Protein AF-A0A662KBI0-F1 (afdb_monomer_lite)

Secondary structure (DSSP, 8-state):
--GGGGGT-----S-----S-----SS---HHHHHHHHHHHHHHHHHTTTT--SHHHHHHHHHHHHHHHHHHHHHHHHS--GGGGGGGGG---HHHHHHHHHHHHHHHHHTT----HHHHHHHHHHHHHH-S-----HHHHHHHHHHHHHHGGGGSPP-----------

Radius of gyration: 20.0 Å; chains: 1; bounding box: 53×60×50 Å

Foldseek 3Di:
DDPCVVVVNDDPDDDDPPPPDDDPPPDDPDPVLLVVLVVLLVVVCVVVVVVPVALLLSLLLLLLLLLLVLQVLCCVVPVDRVCVVLCVVLQDDPVSSVVSLVVSQVSCVVSVNPPCVSSSVSSVVSVVVNDDDDPDDSVRSSVSSNNSNVCSVSSDDDPPDPPPDPDDD

pLDDT: mean 83.21, std 22.68, range [32.97, 98.81]

Structure (mmCIF, N/CA/C/O backbone):
data_AF-A0A662KBI0-F1
#
_entry.id   AF-A0A662KBI0-F1
#
loop_
_atom_site.group_PDB
_atom_site.id
_atom_site.type_symbol
_atom_site.label_atom_id
_atom_site.label_alt_id
_atom_site.label_comp_id
_atom_site.label_asym_id
_atom_site.label_entity_id
_atom_site.label_seq_id
_atom_site.pdbx_PDB_ins_code
_atom_site.Cartn_x
_atom_site.Cartn_y
_atom_site.Cartn_z
_atom_site.occupancy
_atom_site.B_iso_or_equiv
_atom_site.auth_seq_id
_atom_site.auth_comp_id
_atom_site.auth_asym_id
_atom_site.auth_atom_id
_atom_site.pdbx_PDB_model_num
ATOM 1 N N . MET A 1 1 ? -27.776 15.249 -31.423 1.00 45.38 1 MET A N 1
ATOM 2 C CA . MET A 1 1 ? -28.540 14.021 -31.108 1.00 45.38 1 MET A CA 1
ATOM 3 C C . MET A 1 1 ? -27.687 13.151 -30.203 1.00 45.38 1 MET A C 1
ATOM 5 O O . MET A 1 1 ? -26.594 12.781 -30.607 1.00 45.38 1 MET A O 1
ATOM 9 N N . ASN A 1 2 ? -28.132 12.939 -28.962 1.00 54.31 2 ASN A N 1
ATOM 10 C CA . ASN A 1 2 ? -27.366 12.280 -27.903 1.00 54.31 2 ASN A CA 1
ATOM 11 C C . ASN A 1 2 ? -27.428 10.752 -28.076 1.00 54.31 2 ASN A C 1
ATOM 13 O O . ASN A 1 2 ? -28.518 10.189 -28.165 1.00 54.31 2 ASN A O 1
ATOM 17 N N . TYR A 1 3 ? -26.267 10.099 -28.158 1.00 49.66 3 TYR A N 1
ATOM 18 C CA . TYR A 1 3 ? -26.126 8.666 -28.456 1.00 49.66 3 TYR A CA 1
ATOM 19 C C . TYR A 1 3 ? -26.814 7.778 -27.403 1.00 49.66 3 TYR A C 1
ATOM 21 O O . TYR A 1 3 ? -27.288 6.690 -27.716 1.00 49.66 3 TYR A O 1
ATOM 29 N N . LEU A 1 4 ? -26.946 8.296 -26.177 1.00 51.94 4 LEU A N 1
ATOM 30 C CA . LEU A 1 4 ? -27.599 7.637 -25.045 1.00 51.94 4 LEU A CA 1
ATOM 31 C C . LEU A 1 4 ? -29.105 7.415 -25.260 1.00 51.94 4 LEU A C 1
ATOM 33 O O . LEU A 1 4 ? -29.619 6.363 -24.893 1.00 51.94 4 LEU A O 1
ATOM 37 N N . ASN A 1 5 ? -29.799 8.336 -25.941 1.00 47.91 5 ASN A N 1
ATOM 38 C CA . ASN A 1 5 ? -31.239 8.201 -26.205 1.00 47.91 5 ASN A CA 1
ATOM 39 C C . ASN A 1 5 ? -31.548 7.112 -27.243 1.00 47.91 5 ASN A C 1
ATOM 41 O O . ASN A 1 5 ? -32.665 6.616 -27.298 1.00 47.91 5 ASN A O 1
ATOM 45 N N . LYS A 1 6 ? -30.565 6.729 -28.069 1.00 50.72 6 LYS A N 1
ATOM 46 C CA . LYS A 1 6 ? -30.731 5.692 -29.099 1.00 50.72 6 LYS A CA 1
ATOM 47 C C . LYS A 1 6 ? -30.651 4.272 -28.528 1.00 50.72 6 LYS A C 1
ATOM 49 O O . LYS A 1 6 ? -31.037 3.329 -29.207 1.00 50.72 6 LYS A O 1
ATOM 54 N N . LEU A 1 7 ? -30.131 4.132 -27.310 1.00 67.56 7 LEU A N 1
ATOM 55 C CA . LEU A 1 7 ? -30.012 2.859 -26.600 1.00 67.56 7 LEU A CA 1
ATOM 56 C C . LEU A 1 7 ? -31.148 2.644 -25.583 1.00 67.56 7 LEU A C 1
ATOM 58 O O . LEU A 1 7 ? -31.115 1.650 -24.873 1.00 67.56 7 LEU A O 1
ATOM 62 N N . GLU A 1 8 ? -32.118 3.567 -25.493 1.00 50.84 8 GLU A N 1
ATOM 63 C CA . GLU A 1 8 ? -33.214 3.549 -24.501 1.00 50.84 8 GLU A CA 1
ATOM 64 C C . GLU A 1 8 ? -32.738 3.463 -23.036 1.00 50.84 8 GLU A C 1
ATOM 66 O O . GLU A 1 8 ? -33.469 3.035 -22.150 1.00 50.84 8 GLU A O 1
ATOM 71 N N . LEU A 1 9 ? -31.504 3.889 -22.746 1.00 56.50 9 LEU A N 1
ATOM 72 C CA . LEU A 1 9 ? -30.883 3.670 -21.433 1.00 56.50 9 LEU A CA 1
ATOM 73 C C . LEU A 1 9 ? -31.228 4.724 -20.375 1.00 56.50 9 LEU A C 1
ATOM 75 O O . LEU A 1 9 ? -30.736 4.619 -19.254 1.00 56.50 9 LEU A O 1
ATOM 79 N N . VAL A 1 10 ? -32.025 5.750 -20.690 1.00 42.44 10 VAL A N 1
ATOM 80 C CA . VAL A 1 10 ? -32.334 6.801 -19.713 1.00 42.44 10 VAL A CA 1
ATOM 81 C C . VAL A 1 10 ? -33.746 7.361 -19.896 1.00 42.44 10 VAL A C 1
ATOM 83 O O . VAL A 1 10 ? -33.988 8.157 -20.800 1.00 42.44 10 VAL A O 1
ATOM 86 N N . ASN A 1 11 ? -34.653 7.004 -18.983 1.00 42.12 11 ASN A N 1
ATOM 87 C CA . ASN A 1 11 ? -35.800 7.838 -18.624 1.00 42.12 11 ASN A CA 1
ATOM 88 C C . ASN A 1 11 ? -35.401 8.641 -17.380 1.00 42.12 11 ASN A C 1
ATOM 90 O O . ASN A 1 11 ? -35.287 8.091 -16.287 1.00 42.12 11 ASN A O 1
ATOM 94 N N . PHE A 1 12 ? -35.125 9.932 -17.562 1.00 47.25 12 PHE A N 1
ATOM 95 C CA . PHE A 1 12 ? -34.982 10.885 -16.462 1.00 47.25 12 PHE A CA 1
ATOM 96 C C . PHE A 1 12 ? -36.386 11.328 -16.059 1.00 47.25 12 PHE A C 1
ATOM 98 O O . PHE A 1 12 ? -36.901 12.258 -16.660 1.00 47.25 12 PHE A O 1
ATOM 105 N N . ASP A 1 13 ? -37.006 10.613 -15.125 1.00 43.94 13 ASP A N 1
ATOM 106 C CA . ASP A 1 13 ? -38.022 11.138 -14.204 1.00 43.94 13 ASP A CA 1
ATOM 107 C C . ASP A 1 13 ? -38.485 9.999 -13.292 1.00 43.94 13 ASP A C 1
ATOM 109 O O . ASP A 1 13 ? -39.324 9.192 -13.669 1.00 43.94 13 ASP A O 1
ATOM 113 N N . GLU A 1 14 ? -37.850 9.896 -12.124 1.00 39.62 14 GLU A N 1
ATOM 114 C CA . GLU A 1 14 ? -38.427 9.535 -10.818 1.00 39.62 14 GLU A CA 1
ATOM 115 C C . GLU A 1 14 ? -37.280 9.227 -9.844 1.00 39.62 14 GLU A C 1
ATOM 117 O O . GLU A 1 14 ? -36.267 8.622 -10.194 1.00 39.62 14 GLU A O 1
ATOM 122 N N . GLY A 1 15 ? -37.394 9.747 -8.620 1.00 42.16 15 GLY A N 1
ATOM 123 C CA . GLY A 1 15 ? -36.307 9.814 -7.650 1.00 42.16 15 GLY A CA 1
ATOM 124 C C . GLY A 1 15 ? -35.636 8.469 -7.375 1.00 42.16 15 GLY A C 1
ATOM 125 O O . GLY A 1 15 ? -36.255 7.541 -6.857 1.00 42.16 15 GLY A O 1
ATOM 126 N N . LEU A 1 16 ? -34.328 8.406 -7.628 1.00 32.97 16 LEU A N 1
ATOM 127 C CA . LEU A 1 16 ? -33.474 7.324 -7.155 1.00 32.97 16 LEU A CA 1
ATOM 128 C C . LEU A 1 16 ? -33.348 7.415 -5.629 1.00 32.97 16 LEU A C 1
ATOM 130 O O . LEU A 1 16 ? -32.421 8.019 -5.092 1.00 32.97 16 LEU A O 1
ATOM 134 N N . LYS A 1 17 ? -34.267 6.760 -4.917 1.00 37.78 17 LYS A N 1
ATOM 135 C CA . LYS A 1 17 ? -33.875 6.061 -3.694 1.00 37.78 17 LYS A CA 1
ATOM 136 C C . LYS A 1 17 ? -32.929 4.957 -4.149 1.00 37.78 17 LYS A C 1
ATOM 138 O O . LYS A 1 17 ? -33.370 3.992 -4.765 1.00 37.78 17 LYS A O 1
ATOM 143 N N . MET A 1 18 ? -31.631 5.155 -3.936 1.00 35.41 18 MET A N 1
ATOM 144 C CA . MET A 1 18 ? -30.658 4.093 -4.157 1.00 35.41 18 MET A CA 1
ATOM 145 C C . MET A 1 18 ? -30.994 2.948 -3.205 1.00 35.41 18 MET A C 1
ATOM 147 O O . MET A 1 18 ? -30.908 3.091 -1.990 1.00 35.41 18 MET A O 1
ATOM 151 N N . ASP A 1 19 ? -31.445 1.844 -3.786 1.00 36.84 19 ASP A N 1
ATOM 152 C CA . ASP A 1 19 ? -31.519 0.552 -3.126 1.00 36.84 19 ASP A CA 1
ATOM 153 C C . ASP A 1 19 ? -30.080 0.100 -2.841 1.00 36.84 19 ASP A C 1
ATOM 155 O O . ASP A 1 19 ? -29.280 -0.075 -3.763 1.00 36.84 19 ASP A O 1
ATOM 159 N N . GLU A 1 20 ? -29.723 -0.018 -1.561 1.00 40.44 20 GLU A N 1
ATOM 160 C CA . GLU A 1 20 ? -28.363 -0.329 -1.100 1.00 40.44 20 GLU A CA 1
ATOM 161 C C . GLU A 1 20 ? -27.903 -1.754 -1.459 1.00 40.44 20 GLU A C 1
ATOM 163 O O . GLU A 1 20 ? -26.766 -2.120 -1.173 1.00 40.44 20 GLU A O 1
ATOM 168 N N . ASN A 1 21 ? -28.727 -2.558 -2.135 1.00 46.34 21 ASN A N 1
ATOM 169 C CA . ASN A 1 21 ? -28.412 -3.949 -2.448 1.00 46.34 21 ASN A CA 1
ATOM 170 C C . ASN A 1 21 ? -28.528 -4.280 -3.940 1.00 46.34 21 ASN A C 1
ATOM 172 O O . ASN A 1 21 ? -29.355 -5.101 -4.331 1.00 46.34 21 ASN A O 1
ATOM 176 N N . LYS A 1 22 ? -27.645 -3.723 -4.784 1.00 44.47 22 LYS A N 1
ATOM 177 C CA . LYS A 1 22 ? -27.192 -4.456 -5.984 1.00 44.47 22 LYS A CA 1
ATOM 178 C C . LYS A 1 22 ? -25.889 -3.930 -6.590 1.00 44.47 22 LYS A C 1
ATOM 180 O O . LYS A 1 22 ? -25.869 -3.252 -7.613 1.00 44.47 22 LYS A O 1
ATOM 185 N N . LEU A 1 23 ? -24.772 -4.340 -6.000 1.00 36.22 23 LEU A N 1
ATOM 186 C CA . LEU A 1 23 ? -23.537 -4.581 -6.745 1.00 36.22 23 LEU A CA 1
ATOM 187 C C . LEU A 1 23 ? -23.073 -6.000 -6.416 1.00 36.22 23 LEU A C 1
ATOM 189 O O . LEU A 1 23 ? -22.219 -6.215 -5.562 1.00 36.22 23 LEU A O 1
ATOM 193 N N . GLU A 1 24 ? -23.669 -6.983 -7.089 1.00 42.16 24 GLU A N 1
ATOM 194 C CA . GLU A 1 24 ? -23.148 -8.350 -7.087 1.00 42.16 24 GLU A CA 1
ATOM 195 C C . GLU A 1 24 ? -21.890 -8.383 -7.959 1.00 42.16 24 GLU A C 1
ATOM 197 O O . GLU A 1 24 ? -21.932 -8.612 -9.168 1.00 42.16 24 GLU A O 1
ATOM 202 N N . LEU A 1 25 ? -20.751 -8.075 -7.335 1.00 41.16 25 LEU A N 1
ATOM 203 C CA . LEU A 1 25 ? -19.439 -8.281 -7.924 1.00 41.16 25 LEU A CA 1
ATOM 204 C C . LEU A 1 25 ? -18.970 -9.681 -7.524 1.00 41.16 25 LEU A C 1
ATOM 206 O O . LEU A 1 25 ? -18.541 -9.922 -6.398 1.00 41.16 25 LEU A O 1
ATOM 210 N N . SER A 1 26 ? -19.094 -10.603 -8.473 1.00 42.25 26 SER A N 1
ATOM 211 C CA . SER A 1 26 ? -18.700 -12.008 -8.396 1.00 42.25 26 SER A CA 1
ATOM 212 C C . SER A 1 26 ? -17.242 -12.172 -7.949 1.00 42.25 26 SER A C 1
ATOM 214 O O . SER A 1 26 ? -16.325 -12.054 -8.762 1.00 42.25 26 SER A O 1
ATOM 216 N N . ASN A 1 27 ? -17.064 -12.365 -6.642 1.00 48.62 27 ASN A N 1
ATOM 217 C CA . ASN A 1 27 ? -15.960 -12.978 -5.894 1.00 48.62 27 ASN A CA 1
ATOM 218 C C . ASN A 1 27 ? -16.195 -12.585 -4.427 1.00 48.62 27 ASN A C 1
ATOM 220 O O . ASN A 1 27 ? -15.519 -11.704 -3.894 1.00 48.62 27 ASN A O 1
ATOM 224 N N . GLU A 1 28 ? -17.229 -13.155 -3.805 1.00 54.06 28 GLU A N 1
ATOM 225 C CA . GLU A 1 28 ? -17.649 -12.749 -2.463 1.00 54.06 28 GLU A CA 1
ATOM 226 C C . GLU A 1 28 ? -16.581 -13.126 -1.431 1.00 54.06 28 GLU A C 1
ATOM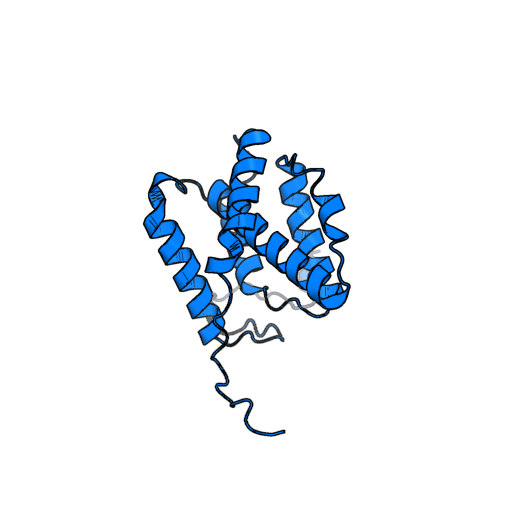 228 O O . GLU A 1 28 ? -16.481 -14.266 -0.977 1.00 54.06 28 GLU A O 1
ATOM 233 N N . ILE A 1 29 ? -15.767 -12.142 -1.048 1.00 61.44 29 ILE A N 1
ATOM 234 C CA . ILE A 1 29 ? -15.074 -12.171 0.238 1.00 61.44 29 ILE A CA 1
ATOM 235 C C . ILE A 1 29 ? -16.184 -12.276 1.296 1.00 61.44 29 ILE A C 1
ATOM 237 O O . ILE A 1 29 ? -17.069 -11.415 1.301 1.00 61.44 29 ILE A O 1
ATOM 241 N N . PRO A 1 30 ? -16.179 -13.290 2.182 1.00 68.38 30 PRO A N 1
ATOM 242 C CA . PRO A 1 30 ? -17.232 -13.448 3.175 1.00 68.38 30 PRO A CA 1
ATOM 243 C C . PRO A 1 30 ? -17.440 -12.153 3.969 1.00 68.38 30 PRO A C 1
ATOM 245 O O . PRO A 1 30 ? -16.471 -11.553 4.434 1.00 68.38 30 PRO A O 1
ATOM 248 N N . LEU A 1 31 ? -18.694 -11.743 4.184 1.00 71.94 31 LEU A N 1
ATOM 249 C CA . LEU A 1 31 ? -19.043 -10.492 4.880 1.00 71.94 31 LEU A CA 1
ATOM 250 C C . LEU A 1 31 ? -18.323 -10.338 6.237 1.00 71.94 31 LEU A C 1
ATOM 252 O O . LEU A 1 31 ? -17.910 -9.245 6.618 1.00 71.94 31 LEU A O 1
ATOM 256 N N . ARG A 1 32 ? -18.105 -11.458 6.938 1.00 71.81 32 ARG A N 1
ATOM 257 C CA . ARG A 1 32 ? -17.350 -11.518 8.199 1.00 71.81 32 ARG A CA 1
ATOM 258 C C . ARG A 1 32 ? -15.865 -11.165 8.040 1.00 71.81 32 ARG A C 1
ATOM 260 O O . ARG A 1 32 ? -15.280 -10.578 8.942 1.00 71.81 32 ARG A O 1
ATOM 267 N N . GLU A 1 33 ? -15.241 -11.529 6.923 1.00 68.44 33 GLU A N 1
ATOM 268 C CA . GLU A 1 33 ? -13.844 -11.176 6.633 1.00 68.44 33 GLU A CA 1
ATOM 269 C C . GLU A 1 33 ? -13.705 -9.694 6.287 1.00 68.44 33 GLU A C 1
ATOM 271 O O . GLU A 1 33 ? -12.763 -9.043 6.739 1.00 68.44 33 GLU A O 1
ATOM 276 N N . VAL A 1 34 ? -14.673 -9.148 5.542 1.00 74.31 34 VAL A N 1
ATOM 277 C CA . VAL A 1 34 ? -14.769 -7.704 5.291 1.00 74.31 34 VAL A CA 1
ATOM 278 C C . VAL A 1 34 ? -14.888 -6.951 6.616 1.00 74.31 34 VAL A C 1
ATOM 280 O O . VAL A 1 34 ? -14.155 -5.987 6.835 1.00 74.31 34 VAL A O 1
ATOM 283 N N . SER A 1 35 ? -15.749 -7.417 7.528 1.00 78.94 35 SER A N 1
ATOM 284 C CA . SER A 1 35 ? -15.921 -6.760 8.824 1.00 78.94 35 SER A CA 1
ATOM 285 C C . SER A 1 35 ? -14.676 -6.848 9.713 1.00 78.94 35 SER A C 1
ATOM 287 O O . SER A 1 35 ? -14.341 -5.852 10.344 1.00 78.94 35 SER A O 1
ATOM 289 N N . ASP A 1 36 ? -13.974 -7.990 9.756 1.00 89.81 36 ASP A N 1
ATOM 290 C CA . ASP A 1 36 ? -12.752 -8.158 10.570 1.00 89.81 36 ASP A CA 1
ATOM 291 C C . ASP A 1 36 ? -11.617 -7.233 10.106 1.00 89.81 36 ASP A C 1
ATOM 293 O O . ASP A 1 36 ? -11.003 -6.537 10.915 1.00 89.81 36 ASP A O 1
ATOM 297 N N . LEU A 1 37 ? -11.359 -7.172 8.794 1.00 92.81 37 LEU A N 1
ATOM 298 C CA . LEU A 1 37 ? -10.323 -6.288 8.258 1.00 92.81 37 LEU A CA 1
ATOM 299 C C . LEU A 1 37 ? -10.646 -4.813 8.530 1.00 92.81 37 LEU A C 1
ATOM 301 O O . LEU A 1 37 ? -9.759 -4.071 8.952 1.00 92.81 37 LEU A O 1
ATOM 305 N N . ASN A 1 38 ? -11.897 -4.398 8.308 1.00 93.25 38 ASN A N 1
ATOM 306 C CA . ASN A 1 38 ? -12.323 -3.019 8.555 1.00 93.25 38 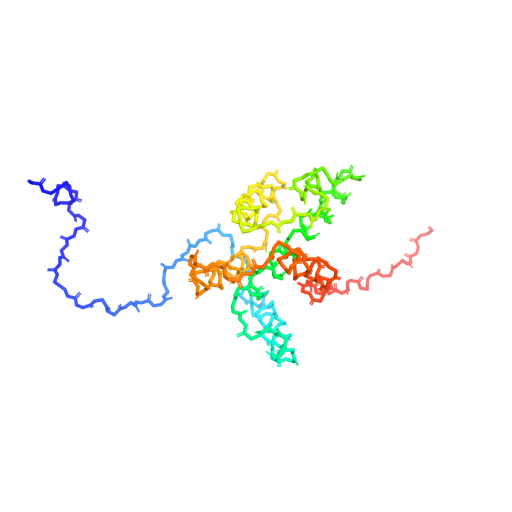ASN A CA 1
ATOM 307 C C . ASN A 1 38 ? -12.135 -2.653 10.028 1.00 93.25 38 ASN A C 1
ATOM 309 O O . ASN A 1 38 ? -11.524 -1.634 10.321 1.00 93.25 38 ASN A O 1
ATOM 313 N N . GLN A 1 39 ? -12.557 -3.527 10.947 1.00 94.44 39 GLN A N 1
ATOM 314 C CA . GLN A 1 39 ? -12.367 -3.318 12.383 1.00 94.44 39 GLN A CA 1
ATOM 315 C C . GLN A 1 39 ? -10.889 -3.163 12.749 1.00 94.44 39 GLN A C 1
ATOM 317 O O . GLN A 1 39 ? -10.542 -2.229 13.463 1.00 94.44 39 GLN A O 1
ATOM 322 N N . LYS A 1 40 ? -9.999 -4.014 12.222 1.00 95.94 40 LYS A N 1
ATOM 323 C CA . LYS A 1 40 ? -8.549 -3.901 12.468 1.00 95.94 40 LYS A CA 1
ATOM 324 C C . LYS A 1 40 ? -7.974 -2.574 11.974 1.00 95.94 40 LYS A C 1
ATOM 326 O O . LYS A 1 40 ? -7.179 -1.956 12.679 1.00 95.94 40 LYS A O 1
ATOM 331 N N . ILE A 1 41 ? -8.368 -2.133 10.778 1.00 97.38 41 ILE A N 1
ATOM 332 C CA . ILE A 1 41 ? -7.934 -0.849 10.206 1.00 97.38 41 ILE A CA 1
ATOM 333 C C . ILE A 1 41 ? -8.459 0.319 11.043 1.00 97.38 41 ILE A C 1
ATOM 335 O O . ILE A 1 41 ? -7.681 1.199 11.414 1.00 97.38 41 ILE A O 1
ATOM 339 N N . ASP A 1 42 ? -9.747 0.303 11.380 1.00 96.31 42 ASP A N 1
ATOM 340 C CA . ASP A 1 42 ? -10.391 1.363 12.150 1.00 96.31 42 ASP A CA 1
ATOM 341 C C . ASP A 1 42 ? -9.790 1.458 13.555 1.00 96.31 42 ASP A C 1
ATOM 343 O O . ASP A 1 42 ? -9.431 2.550 13.995 1.00 96.31 42 ASP A O 1
ATOM 347 N N . SER A 1 43 ? -9.599 0.326 14.241 1.00 97.12 43 SER A N 1
ATOM 348 C CA . SER A 1 43 ? -8.944 0.281 15.551 1.00 97.12 43 SER A CA 1
ATOM 349 C C . SER A 1 43 ? -7.517 0.820 15.486 1.00 97.12 43 SER A C 1
ATOM 351 O O . SER A 1 43 ? -7.169 1.681 16.289 1.00 97.12 43 SER A O 1
ATOM 353 N N . PHE A 1 44 ? -6.719 0.396 14.501 1.00 98.12 44 PHE A N 1
ATOM 354 C CA . PHE A 1 44 ? -5.340 0.863 14.348 1.00 98.12 44 PHE A CA 1
ATOM 355 C C . PHE A 1 44 ? -5.267 2.379 14.116 1.00 98.12 44 PHE A C 1
ATOM 357 O O . PHE A 1 44 ? -4.517 3.084 14.791 1.00 98.12 44 PHE A O 1
ATOM 364 N N . PHE A 1 45 ? -6.068 2.922 13.195 1.00 98.12 45 PHE A N 1
ATOM 365 C CA . PHE A 1 45 ? -6.065 4.366 12.953 1.00 98.12 45 PHE A CA 1
ATOM 366 C C . PHE A 1 45 ? -6.703 5.178 14.077 1.00 98.12 45 PHE A C 1
ATOM 368 O O . PHE A 1 45 ? -6.353 6.346 14.226 1.00 98.12 45 PHE A O 1
ATOM 375 N N . SER A 1 46 ? -7.586 4.583 14.878 1.00 97.62 46 SER A N 1
ATOM 376 C CA . SER A 1 46 ? -8.113 5.218 16.089 1.00 97.62 46 SER A CA 1
ATOM 377 C C . SER A 1 46 ? -7.054 5.284 17.189 1.00 97.62 46 SER A C 1
ATOM 379 O O . SER A 1 46 ? -6.880 6.329 17.809 1.00 97.62 46 SER A O 1
ATOM 381 N N . GLU A 1 47 ? -6.301 4.201 17.393 1.00 98.00 47 GLU A N 1
ATOM 382 C CA . GLU A 1 47 ? -5.210 4.129 18.372 1.00 98.00 47 GLU A CA 1
ATOM 383 C C . GLU A 1 47 ? -4.084 5.122 18.044 1.00 98.00 47 GLU A C 1
ATOM 385 O O . GLU A 1 47 ? -3.589 5.828 18.922 1.00 98.00 47 GLU A O 1
ATOM 390 N N . PHE A 1 48 ? -3.729 5.248 16.763 1.00 97.75 48 PHE A N 1
ATOM 391 C CA . PHE A 1 48 ? -2.659 6.130 16.288 1.00 97.75 48 PHE A CA 1
ATOM 392 C C . PHE A 1 48 ? -3.182 7.383 15.566 1.00 97.75 48 PHE A C 1
ATOM 394 O O . PHE A 1 48 ? -2.526 7.904 14.657 1.00 97.75 48 PHE A O 1
ATOM 401 N N . ALA A 1 49 ? -4.351 7.894 15.967 1.00 96.81 49 ALA A N 1
ATOM 402 C CA . ALA A 1 49 ? -5.034 9.001 15.288 1.00 96.81 49 ALA A CA 1
ATOM 403 C C . ALA A 1 49 ? -4.171 10.270 15.168 1.00 96.81 49 ALA A C 1
ATOM 405 O O . ALA A 1 49 ? -4.170 10.930 14.126 1.00 96.81 49 ALA A O 1
ATOM 406 N N . GLU A 1 50 ? -3.369 10.577 16.194 1.00 96.88 50 GLU A N 1
ATOM 407 C CA . GLU A 1 50 ? -2.463 11.732 16.186 1.00 96.88 50 GLU A CA 1
ATOM 408 C C . GLU A 1 50 ? -1.364 11.628 15.118 1.00 96.88 50 GLU A C 1
ATOM 410 O O . GLU A 1 50 ? -0.908 12.638 14.577 1.00 96.88 50 GLU A O 1
ATOM 415 N N . PHE A 1 51 ? -0.953 10.409 14.775 1.00 97.31 51 PHE A N 1
ATOM 416 C CA . PHE A 1 51 ? 0.047 10.162 13.743 1.00 97.31 51 PHE A CA 1
ATOM 417 C C . PHE A 1 51 ? -0.592 10.137 12.342 1.00 97.31 51 PHE A C 1
ATOM 419 O O . PHE A 1 51 ? -0.084 10.756 11.399 1.00 97.31 51 PHE A O 1
ATOM 426 N N . PHE A 1 52 ? -1.762 9.502 12.215 1.00 97.19 52 PHE A N 1
ATOM 427 C CA . PHE A 1 52 ? -2.514 9.333 10.965 1.00 97.19 52 PHE A CA 1
ATOM 428 C C . PHE A 1 52 ? -3.632 10.372 10.770 1.00 97.19 52 PHE A C 1
ATOM 430 O O . PHE A 1 52 ? -4.749 10.041 10.378 1.00 97.19 52 PHE A O 1
ATOM 437 N N . LYS A 1 53 ? -3.326 11.659 10.973 1.00 93.50 53 LYS A N 1
ATOM 438 C CA . LYS A 1 53 ? -4.300 12.763 10.814 1.00 93.50 53 LYS A CA 1
ATOM 439 C C . LYS A 1 53 ? -4.804 12.988 9.384 1.00 93.50 53 LYS A C 1
ATOM 441 O O . LYS A 1 53 ? -5.831 13.625 9.196 1.00 93.50 53 LYS A O 1
ATOM 446 N N . SER A 1 54 ? -4.063 12.522 8.381 1.00 96.44 54 SER A N 1
ATOM 447 C CA . SER A 1 54 ? -4.365 12.746 6.965 1.00 96.44 54 SER A CA 1
ATOM 448 C C . SER A 1 54 ? -4.731 11.437 6.284 1.00 96.44 54 SER A C 1
ATOM 450 O O . SER A 1 54 ? -4.023 10.439 6.436 1.00 96.44 54 SER A O 1
ATOM 452 N N . ASP A 1 55 ? -5.780 11.473 5.469 1.00 97.56 55 ASP A N 1
ATOM 453 C CA . ASP A 1 55 ? -6.181 10.347 4.627 1.00 97.56 55 ASP A CA 1
ATOM 454 C C . ASP A 1 55 ? -5.069 9.932 3.658 1.00 97.56 55 ASP A C 1
ATOM 456 O O . ASP A 1 55 ? -4.892 8.744 3.404 1.00 97.56 55 ASP A O 1
ATOM 460 N N . LEU A 1 56 ? -4.220 10.871 3.226 1.00 98.00 56 LEU A N 1
ATOM 461 C CA . LEU A 1 56 ? -3.056 10.552 2.404 1.00 98.00 56 LEU A CA 1
ATOM 462 C C . LEU A 1 56 ? -2.072 9.627 3.136 1.00 98.00 56 LEU A C 1
ATOM 464 O O . LEU A 1 56 ? -1.599 8.642 2.574 1.00 98.00 56 LEU A O 1
ATOM 468 N N . LYS A 1 57 ? -1.793 9.905 4.416 1.00 98.44 57 LYS A N 1
ATOM 469 C CA . LYS A 1 57 ? -0.909 9.063 5.242 1.00 98.44 57 LYS A CA 1
ATOM 470 C C . LYS A 1 57 ? -1.492 7.664 5.418 1.00 98.44 57 LYS A C 1
ATOM 472 O O . LYS A 1 57 ? -0.758 6.683 5.322 1.00 98.44 57 LYS A O 1
ATOM 477 N N . LYS A 1 58 ? -2.808 7.576 5.650 1.00 98.62 58 LYS A N 1
ATOM 478 C CA . LYS A 1 58 ? -3.534 6.303 5.771 1.00 98.62 58 LYS A CA 1
ATOM 479 C C . LYS A 1 58 ? -3.468 5.502 4.471 1.00 98.62 58 LYS A C 1
ATOM 481 O O . LYS A 1 58 ? -3.143 4.320 4.511 1.00 98.62 58 LYS A O 1
ATOM 486 N N . ALA A 1 59 ? -3.708 6.151 3.332 1.00 98.44 59 ALA A N 1
ATOM 487 C CA . ALA A 1 59 ? -3.627 5.535 2.012 1.00 98.44 59 ALA A CA 1
ATOM 488 C C . ALA A 1 59 ? -2.233 4.962 1.726 1.00 98.44 59 ALA A C 1
ATOM 490 O O . ALA A 1 59 ? -2.111 3.772 1.450 1.00 98.44 59 ALA A O 1
ATOM 491 N N . ILE A 1 60 ? -1.184 5.783 1.855 1.00 98.62 60 ILE A N 1
ATOM 492 C CA . ILE A 1 60 ? 0.205 5.375 1.586 1.00 98.62 60 ILE A CA 1
ATOM 493 C C . ILE A 1 60 ? 0.617 4.210 2.497 1.00 98.62 60 ILE A C 1
ATOM 495 O O . ILE A 1 60 ? 1.248 3.251 2.048 1.00 98.62 60 ILE A O 1
ATOM 499 N N . PHE A 1 61 ? 0.231 4.266 3.773 1.00 98.81 61 PHE A N 1
ATOM 500 C CA . PHE A 1 61 ? 0.466 3.184 4.722 1.00 98.81 61 PHE A CA 1
ATOM 501 C C . PHE A 1 61 ? -0.226 1.883 4.291 1.00 98.81 61 PHE A C 1
ATOM 503 O O . PHE A 1 61 ? 0.421 0.842 4.183 1.00 98.81 61 PHE A O 1
ATOM 510 N N . LEU A 1 62 ? -1.528 1.921 3.996 1.00 98.81 62 LEU A N 1
ATOM 511 C CA . LEU A 1 62 ? -2.274 0.726 3.593 1.00 98.81 62 LEU A CA 1
ATOM 512 C C . LEU A 1 62 ? -1.808 0.169 2.239 1.00 98.81 62 LEU A C 1
ATOM 514 O O . LEU A 1 62 ? -1.800 -1.045 2.045 1.00 98.81 62 LEU A O 1
ATOM 518 N N . GLU A 1 63 ? -1.348 1.014 1.320 1.00 98.75 63 GLU A N 1
ATOM 519 C CA . GLU A 1 63 ? -0.733 0.556 0.074 1.00 98.75 63 GLU A CA 1
ATOM 520 C C . GLU A 1 63 ? 0.608 -0.160 0.322 1.00 98.75 63 GLU A C 1
ATOM 522 O O . GLU A 1 63 ? 0.910 -1.175 -0.317 1.00 98.75 63 GLU A O 1
ATOM 527 N N . GLY A 1 64 ? 1.373 0.283 1.324 1.00 98.75 64 GLY A N 1
ATOM 528 C CA . GLY A 1 64 ? 2.529 -0.447 1.849 1.00 98.75 64 GLY A CA 1
ATOM 529 C C . GLY A 1 64 ? 2.151 -1.821 2.418 1.00 98.75 64 GLY A C 1
ATOM 530 O O . GLY A 1 64 ? 2.817 -2.820 2.125 1.00 98.75 64 GLY A O 1
ATOM 531 N N . VAL A 1 65 ? 1.044 -1.905 3.166 1.00 98.81 65 VAL A N 1
ATOM 532 C CA . VAL A 1 65 ? 0.491 -3.179 3.671 1.00 98.81 65 VAL A CA 1
ATOM 533 C C . VAL A 1 65 ? 0.168 -4.126 2.509 1.00 98.81 65 VAL A C 1
ATOM 535 O O . VAL A 1 65 ? 0.654 -5.262 2.483 1.00 98.81 65 VAL A O 1
ATOM 538 N N . LEU A 1 66 ? -0.595 -3.651 1.519 1.00 98.69 66 LEU A N 1
ATOM 539 C CA . LEU A 1 66 ? -0.987 -4.429 0.340 1.00 98.69 66 LEU A CA 1
ATOM 540 C C . LEU A 1 66 ? 0.238 -4.899 -0.461 1.00 98.69 66 LEU A C 1
ATOM 542 O O . LEU A 1 66 ? 0.324 -6.062 -0.864 1.00 98.69 66 LEU A O 1
ATOM 546 N N . THR A 1 67 ? 1.232 -4.026 -0.627 1.00 98.69 67 THR A N 1
ATOM 547 C CA . THR A 1 67 ? 2.502 -4.366 -1.277 1.00 98.69 67 THR A CA 1
ATOM 548 C C . THR A 1 67 ? 3.197 -5.517 -0.560 1.00 98.69 67 THR A C 1
ATOM 550 O O . THR A 1 67 ? 3.628 -6.477 -1.200 1.00 98.69 67 THR A O 1
ATOM 553 N N . GLN A 1 68 ? 3.303 -5.4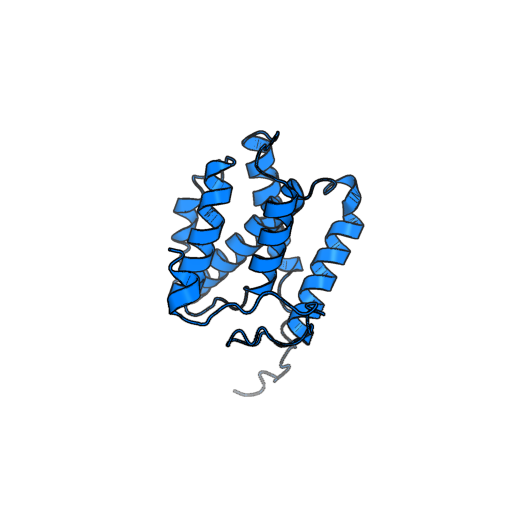67 0.771 1.00 98.69 68 GLN A N 1
ATOM 554 C CA . GLN A 1 68 ? 3.952 -6.542 1.518 1.00 98.69 68 GLN A CA 1
ATOM 555 C C . GLN A 1 68 ? 3.169 -7.858 1.426 1.00 98.69 68 GLN A C 1
ATOM 557 O O . GLN A 1 68 ? 3.780 -8.928 1.380 1.00 98.69 68 GLN A O 1
ATOM 562 N N . PHE A 1 69 ? 1.837 -7.817 1.334 1.00 98.19 69 PHE A N 1
ATOM 563 C CA . PHE A 1 69 ? 1.034 -9.010 1.052 1.00 98.19 69 PHE A CA 1
ATOM 564 C C . PHE A 1 69 ? 1.354 -9.630 -0.303 1.00 98.19 69 PHE A C 1
ATOM 566 O O . PHE A 1 69 ? 1.591 -10.840 -0.362 1.00 98.19 69 PHE A O 1
ATOM 573 N N . LEU A 1 70 ? 1.461 -8.820 -1.358 1.00 98.44 70 LEU A N 1
ATOM 574 C CA . LEU A 1 70 ? 1.908 -9.300 -2.662 1.00 98.44 70 LEU A CA 1
ATOM 575 C C . LEU A 1 70 ? 3.297 -9.946 -2.567 1.00 98.44 70 LEU A C 1
ATOM 577 O O . LEU A 1 70 ? 3.473 -11.075 -3.019 1.00 98.44 70 LEU A O 1
ATOM 581 N N . LEU A 1 71 ? 4.277 -9.289 -1.938 1.00 98.38 71 LEU A N 1
ATOM 582 C CA . LEU A 1 71 ? 5.629 -9.848 -1.799 1.00 98.38 71 LEU A CA 1
ATOM 583 C C . LEU A 1 71 ? 5.631 -11.180 -1.034 1.00 98.38 71 LEU A C 1
ATOM 585 O O . LEU A 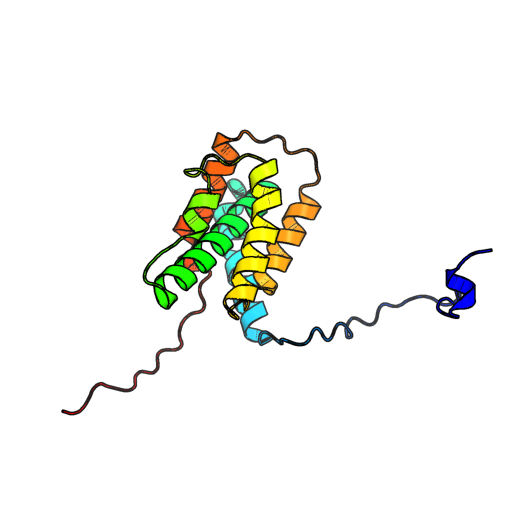1 71 ? 6.334 -12.109 -1.429 1.00 98.38 71 LEU A O 1
ATOM 589 N N . ASN A 1 72 ? 4.814 -11.305 0.014 1.00 97.69 72 ASN A N 1
ATOM 590 C CA . ASN A 1 72 ? 4.665 -12.556 0.758 1.00 97.69 72 ASN A CA 1
ATOM 591 C C . ASN A 1 72 ? 4.089 -13.678 -0.124 1.00 97.69 72 ASN A C 1
ATOM 593 O O . ASN A 1 72 ? 4.555 -14.814 -0.041 1.00 97.69 72 ASN A O 1
ATOM 597 N N . ILE A 1 73 ? 3.104 -13.369 -0.980 1.00 97.38 73 ILE A N 1
ATOM 598 C CA . ILE A 1 73 ? 2.572 -14.322 -1.966 1.00 97.38 73 ILE A CA 1
ATOM 599 C C . ILE A 1 73 ? 3.676 -14.742 -2.934 1.00 97.38 73 ILE A C 1
ATOM 601 O O . ILE A 1 73 ? 3.899 -15.935 -3.109 1.00 97.38 73 ILE A O 1
ATOM 605 N N . GLN A 1 74 ? 4.408 -13.791 -3.523 1.00 97.56 74 GLN A N 1
ATOM 606 C CA . GLN A 1 74 ? 5.475 -14.115 -4.474 1.00 97.56 74 GLN A CA 1
ATOM 607 C C . GLN A 1 74 ? 6.534 -15.029 -3.859 1.00 97.56 74 GLN A C 1
ATOM 609 O O . GLN A 1 74 ? 6.935 -16.012 -4.484 1.00 97.56 74 GLN A O 1
ATOM 614 N N . TYR A 1 75 ? 6.944 -14.726 -2.626 1.00 97.69 75 TYR A N 1
ATOM 615 C CA . TYR A 1 75 ? 7.925 -15.527 -1.913 1.00 97.69 75 TYR A CA 1
ATOM 616 C C . TYR A 1 75 ? 7.414 -16.948 -1.667 1.00 97.69 75 TYR A C 1
ATOM 618 O O . TYR A 1 75 ? 8.129 -17.901 -1.945 1.00 97.69 75 TYR A O 1
ATOM 626 N N . ARG A 1 76 ? 6.158 -17.110 -1.236 1.00 96.88 76 ARG A N 1
ATOM 627 C CA . ARG A 1 76 ? 5.562 -18.435 -1.017 1.00 96.88 76 ARG A CA 1
ATOM 628 C C . ARG A 1 76 ? 5.450 -19.264 -2.301 1.00 96.88 76 ARG A C 1
ATOM 630 O O . ARG A 1 76 ? 5.676 -20.463 -2.258 1.00 96.88 76 ARG A O 1
ATOM 637 N N . GLU A 1 77 ? 5.090 -18.642 -3.421 1.00 95.12 77 GLU A N 1
ATOM 638 C CA . GLU A 1 77 ? 4.848 -19.351 -4.688 1.00 95.12 77 GLU A CA 1
ATOM 639 C C . GLU A 1 77 ? 6.140 -19.628 -5.477 1.00 95.12 77 GLU A C 1
ATOM 641 O O . GLU A 1 77 ? 6.182 -20.542 -6.296 1.00 95.12 77 GLU A O 1
ATOM 646 N N . ARG A 1 78 ? 7.189 -18.807 -5.305 1.00 94.19 78 ARG A N 1
ATOM 647 C CA . ARG A 1 78 ? 8.387 -18.843 -6.171 1.00 94.19 78 ARG A CA 1
ATOM 648 C C . ARG A 1 78 ? 9.727 -18.732 -5.438 1.00 94.19 78 ARG A C 1
ATOM 650 O O . ARG A 1 78 ? 10.752 -18.664 -6.109 1.00 94.19 78 ARG A O 1
ATOM 657 N N . ASN A 1 79 ? 9.743 -18.652 -4.105 1.00 95.19 79 ASN A N 1
ATOM 658 C CA . ASN A 1 79 ? 10.937 -18.362 -3.291 1.00 95.19 79 ASN A CA 1
ATOM 659 C C . ASN A 1 79 ? 11.703 -17.097 -3.734 1.00 95.19 79 ASN A C 1
ATOM 661 O O . ASN A 1 79 ? 12.912 -16.981 -3.556 1.00 95.19 79 ASN A O 1
ATOM 665 N N . ALA A 1 80 ? 10.995 -16.131 -4.327 1.00 95.38 80 ALA A N 1
ATOM 666 C CA . ALA A 1 80 ? 11.554 -14.879 -4.826 1.00 95.38 80 ALA A CA 1
ATOM 667 C C . ALA A 1 80 ? 10.501 -13.764 -4.797 1.00 95.38 80 ALA A C 1
ATOM 669 O O . ALA A 1 80 ? 9.301 -14.026 -4.827 1.00 95.38 80 ALA A O 1
ATOM 670 N N . THR A 1 81 ? 10.940 -12.504 -4.789 1.00 95.88 81 THR A N 1
ATOM 671 C CA . THR A 1 81 ? 10.054 -11.327 -4.731 1.00 95.88 81 THR A CA 1
ATOM 672 C C . THR A 1 81 ? 10.298 -10.356 -5.896 1.00 95.88 81 THR A C 1
ATOM 674 O O . THR A 1 81 ? 10.691 -9.209 -5.684 1.00 95.88 81 THR A O 1
ATOM 677 N N . PRO A 1 82 ? 10.078 -10.769 -7.162 1.00 95.50 82 PRO A N 1
ATOM 678 C CA . PRO A 1 82 ? 10.428 -9.949 -8.326 1.00 95.50 82 PRO A CA 1
ATOM 679 C C . PRO A 1 82 ? 9.707 -8.592 -8.371 1.00 95.50 82 PRO A C 1
ATOM 681 O O . PRO A 1 82 ? 10.220 -7.649 -8.972 1.00 95.50 82 PRO A O 1
ATOM 684 N N . PHE A 1 83 ? 8.558 -8.442 -7.699 1.00 97.44 83 PHE A N 1
ATOM 685 C CA . PHE A 1 83 ? 7.874 -7.151 -7.597 1.00 97.44 83 PHE A CA 1
ATOM 686 C C . PHE A 1 83 ? 8.674 -6.115 -6.790 1.00 97.44 83 PHE A C 1
ATOM 688 O O . PHE A 1 83 ? 8.510 -4.919 -7.003 1.00 97.44 83 PHE A O 1
ATOM 695 N N . ARG A 1 84 ? 9.615 -6.532 -5.928 1.00 96.31 84 ARG A N 1
ATOM 696 C CA . ARG A 1 84 ? 10.461 -5.621 -5.134 1.00 96.31 84 ARG A CA 1
ATOM 697 C C . ARG A 1 84 ? 11.233 -4.621 -6.004 1.00 96.31 84 ARG A C 1
ATOM 699 O O . ARG A 1 84 ? 11.450 -3.491 -5.577 1.00 96.31 84 ARG A O 1
ATOM 706 N N . VAL A 1 85 ? 11.587 -4.999 -7.237 1.00 96.12 85 VAL A N 1
ATOM 707 C CA . VAL A 1 85 ? 12.273 -4.124 -8.208 1.00 96.12 85 VAL A CA 1
ATOM 708 C C . VAL A 1 85 ? 11.435 -2.883 -8.550 1.00 96.12 85 VAL A C 1
ATOM 710 O O . VAL A 1 85 ? 11.988 -1.807 -8.774 1.00 96.12 85 VAL A O 1
ATOM 713 N N . LYS A 1 86 ? 10.099 -2.990 -8.520 1.00 96.06 86 LYS A N 1
ATOM 714 C CA . LYS A 1 86 ? 9.180 -1.870 -8.776 1.00 96.06 86 LYS A CA 1
ATOM 715 C C . LYS A 1 86 ? 9.217 -0.796 -7.690 1.00 96.06 86 LYS A C 1
ATOM 717 O O . LYS A 1 86 ? 8.902 0.353 -7.978 1.00 96.06 86 LYS A O 1
ATOM 722 N N . LEU A 1 87 ? 9.673 -1.136 -6.481 1.00 96.50 87 LEU A N 1
ATOM 723 C CA . LEU A 1 87 ? 9.728 -0.209 -5.347 1.00 96.50 87 LEU A CA 1
ATOM 724 C C . LEU A 1 87 ? 10.912 0.769 -5.408 1.00 96.50 87 LEU A C 1
ATOM 726 O O . LEU A 1 87 ? 11.056 1.584 -4.506 1.00 96.50 87 LEU A O 1
ATOM 730 N N . LYS A 1 88 ? 11.788 0.682 -6.423 1.00 93.56 88 LYS A N 1
ATOM 731 C CA . LYS A 1 88 ? 12.935 1.592 -6.632 1.00 93.56 88 LYS A CA 1
ATOM 732 C C . LYS A 1 88 ? 13.815 1.808 -5.388 1.00 93.56 88 LYS A C 1
ATOM 734 O O . LYS A 1 88 ? 14.225 2.926 -5.084 1.00 93.56 88 LYS A O 1
ATOM 739 N N . GLY A 1 89 ? 14.086 0.742 -4.635 1.00 94.88 89 GLY A N 1
ATOM 740 C CA . GLY A 1 89 ? 14.850 0.852 -3.387 1.00 94.88 89 GLY A CA 1
ATOM 741 C C . GLY A 1 89 ? 14.130 1.661 -2.303 1.00 94.88 89 GLY A C 1
ATOM 742 O O . GLY A 1 89 ? 14.792 2.274 -1.476 1.00 94.88 89 GLY A O 1
ATOM 743 N N . LEU A 1 90 ? 12.792 1.665 -2.330 1.00 96.44 90 LEU A N 1
ATOM 744 C CA . LEU A 1 90 ? 11.905 2.394 -1.420 1.00 96.44 90 LEU A CA 1
ATOM 745 C C . LEU A 1 90 ? 12.033 3.918 -1.516 1.00 96.44 90 LEU A C 1
ATOM 747 O O . LEU A 1 90 ? 11.656 4.613 -0.587 1.00 96.44 90 LEU A O 1
ATOM 751 N N . LYS A 1 91 ? 12.532 4.438 -2.643 1.00 96.56 91 LYS A N 1
ATOM 752 C CA . LYS A 1 91 ? 12.487 5.867 -2.969 1.00 96.56 91 LYS A CA 1
ATOM 753 C C . LYS A 1 91 ? 11.216 6.138 -3.765 1.00 96.56 91 LYS A C 1
ATOM 755 O O . LYS A 1 91 ? 11.197 5.958 -4.986 1.00 96.56 91 LYS A O 1
ATOM 760 N N . LEU A 1 92 ? 10.147 6.478 -3.054 1.00 97.44 92 LEU A N 1
ATOM 761 C CA . LEU A 1 92 ? 8.795 6.607 -3.587 1.00 97.44 92 LEU A CA 1
ATOM 762 C C . LEU A 1 92 ? 8.326 8.060 -3.514 1.00 97.44 92 LEU A C 1
ATOM 764 O O . LEU A 1 92 ? 8.343 8.677 -2.456 1.00 97.44 92 LEU A O 1
ATOM 768 N N . ASP A 1 93 ? 7.888 8.584 -4.652 1.00 96.75 93 ASP A N 1
ATOM 769 C CA . ASP A 1 93 ? 7.174 9.854 -4.764 1.00 96.75 93 ASP A CA 1
ATOM 770 C C . ASP A 1 93 ? 5.676 9.598 -5.042 1.00 96.75 93 ASP A C 1
ATOM 772 O O . ASP A 1 93 ? 5.242 8.455 -5.227 1.00 96.75 93 ASP A O 1
ATOM 776 N N . GLU A 1 94 ? 4.884 10.666 -5.138 1.00 96.25 94 GLU A N 1
ATOM 777 C CA . GLU A 1 94 ? 3.458 10.598 -5.481 1.00 96.25 94 GLU A CA 1
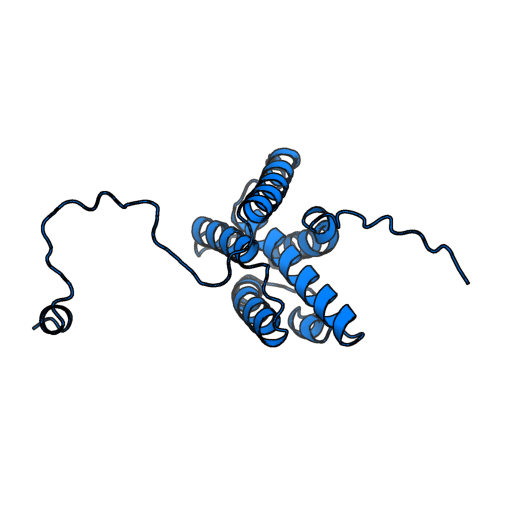ATOM 778 C C . GLU A 1 94 ? 3.187 9.789 -6.760 1.00 96.25 94 GLU A C 1
ATOM 780 O O . GLU A 1 94 ? 2.309 8.923 -6.799 1.00 96.25 94 GLU A O 1
ATOM 785 N N . LYS A 1 95 ? 3.958 10.045 -7.823 1.00 95.81 95 LYS A N 1
ATOM 786 C CA . LYS A 1 95 ? 3.799 9.367 -9.113 1.00 95.81 95 LYS A CA 1
ATOM 787 C C . LYS A 1 95 ? 4.048 7.868 -8.979 1.00 95.81 95 LYS A C 1
ATOM 789 O O . LYS A 1 95 ? 3.439 7.077 -9.697 1.00 95.81 95 LYS A O 1
ATOM 794 N N . GLN A 1 96 ? 4.979 7.470 -8.116 1.00 97.00 96 GLN A N 1
ATOM 795 C CA . GLN A 1 96 ? 5.264 6.071 -7.842 1.00 97.00 96 GLN A CA 1
ATOM 796 C C . GLN A 1 96 ? 4.139 5.407 -7.057 1.00 97.00 96 GLN A C 1
ATOM 798 O O . GLN A 1 96 ? 3.730 4.332 -7.475 1.00 97.00 96 GLN A O 1
ATOM 803 N N . ILE A 1 97 ? 3.607 6.042 -6.011 1.00 97.44 97 ILE A N 1
ATOM 804 C CA . ILE A 1 97 ? 2.453 5.519 -5.261 1.00 97.44 97 ILE A CA 1
ATOM 805 C C . ILE A 1 97 ? 1.256 5.322 -6.200 1.00 97.44 97 ILE A C 1
ATOM 807 O O . ILE A 1 97 ? 0.789 4.207 -6.386 1.00 97.44 97 ILE A O 1
ATOM 811 N N . LYS A 1 98 ? 0.861 6.356 -6.954 1.00 96.50 98 LYS A N 1
ATOM 812 C CA . LYS A 1 98 ? -0.249 6.254 -7.925 1.00 96.50 98 LYS A CA 1
ATOM 813 C C . LYS A 1 98 ? -0.050 5.151 -8.973 1.00 96.50 98 LYS A C 1
ATOM 815 O O . LYS A 1 98 ? -1.019 4.586 -9.474 1.00 96.50 98 LYS A O 1
ATOM 820 N N . LYS A 1 99 ? 1.202 4.852 -9.331 1.00 97.31 99 LYS A N 1
ATOM 821 C CA . LYS A 1 99 ? 1.545 3.774 -10.266 1.00 97.31 99 LYS A CA 1
ATOM 822 C C . LYS A 1 99 ? 1.548 2.392 -9.604 1.00 97.31 99 LYS A C 1
ATOM 824 O O . LYS A 1 99 ? 1.270 1.412 -10.291 1.00 97.31 99 LYS A O 1
ATOM 829 N N . LEU A 1 100 ? 1.895 2.298 -8.324 1.00 98.00 100 LEU A N 1
ATOM 830 C CA . LEU A 1 100 ? 2.007 1.029 -7.614 1.00 98.00 100 LEU A CA 1
ATOM 831 C C . LEU A 1 100 ? 0.645 0.358 -7.464 1.00 98.00 100 LEU A C 1
ATOM 833 O O . LEU A 1 100 ? 0.554 -0.817 -7.803 1.00 98.00 100 LEU A O 1
ATOM 837 N N . LEU A 1 101 ? -0.405 1.083 -7.077 1.00 97.00 101 LEU A N 1
ATOM 838 C CA . LEU A 1 101 ? -1.745 0.519 -6.891 1.00 97.00 101 LEU A CA 1
ATOM 839 C C . LEU A 1 101 ? -2.225 -0.377 -8.061 1.00 97.00 101 LEU A C 1
ATOM 841 O O . LEU A 1 101 ? -2.476 -1.563 -7.821 1.00 97.00 101 LEU A O 1
ATOM 845 N N . PRO A 1 102 ? -2.290 0.092 -9.327 1.00 98.06 102 PRO A N 1
ATOM 846 C CA . PRO A 1 102 ? -2.692 -0.767 -10.443 1.00 98.06 102 PRO A CA 1
ATOM 847 C C . PRO A 1 102 ? -1.672 -1.875 -10.756 1.00 98.06 102 PRO A C 1
ATOM 849 O O . PRO A 1 102 ? -2.065 -2.962 -11.180 1.00 98.06 102 PRO A O 1
ATOM 852 N N . GLU A 1 103 ? -0.368 -1.650 -10.543 1.00 98.44 103 GLU A N 1
ATOM 853 C CA . GLU A 1 103 ? 0.650 -2.694 -10.737 1.00 98.44 103 GLU A CA 1
ATOM 854 C C . GLU A 1 103 ? 0.519 -3.827 -9.704 1.00 98.44 103 GLU A C 1
ATOM 856 O O . GLU A 1 103 ? 0.691 -4.996 -10.058 1.00 98.44 103 GLU A O 1
ATOM 861 N N . ILE A 1 104 ? 0.203 -3.496 -8.448 1.00 98.56 104 ILE A N 1
ATOM 862 C CA . ILE A 1 104 ? -0.026 -4.455 -7.363 1.00 98.56 104 ILE A CA 1
ATOM 863 C C . ILE A 1 104 ? -1.283 -5.267 -7.654 1.00 98.56 104 ILE A C 1
ATOM 865 O O . ILE A 1 104 ? -1.215 -6.497 -7.639 1.00 98.56 104 ILE A O 1
ATOM 869 N N . GLN A 1 105 ? -2.393 -4.594 -7.975 1.00 98.12 105 GLN A N 1
ATOM 870 C CA . GLN A 1 105 ? -3.661 -5.243 -8.300 1.00 98.12 105 GLN A CA 1
ATOM 871 C C . GLN A 1 105 ? -3.487 -6.215 -9.471 1.00 98.12 105 GLN A C 1
ATOM 873 O O . GLN A 1 105 ? -3.760 -7.404 -9.325 1.00 98.12 105 GLN A O 1
ATOM 878 N N . ASN A 1 106 ? -2.932 -5.751 -10.598 1.00 98.44 106 ASN A N 1
ATOM 879 C CA . ASN A 1 106 ? -2.673 -6.613 -11.751 1.00 98.44 106 ASN A CA 1
ATOM 880 C C . ASN A 1 106 ? -1.801 -7.818 -11.371 1.00 98.44 106 ASN A C 1
ATOM 882 O O . ASN A 1 106 ? -2.064 -8.940 -11.796 1.00 98.44 106 ASN A O 1
ATOM 886 N N . LYS A 1 107 ? -0.785 -7.621 -10.520 1.00 98.19 107 LYS A N 1
ATOM 887 C CA . LYS A 1 107 ? 0.062 -8.736 -10.107 1.00 98.19 107 LYS A CA 1
ATOM 888 C C . LYS A 1 107 ? -0.690 -9.739 -9.236 1.00 98.19 107 LYS A C 1
ATOM 890 O O . LYS A 1 107 ? -0.516 -10.935 -9.436 1.00 98.19 107 LYS A O 1
ATOM 895 N N . LEU A 1 108 ? -1.524 -9.289 -8.301 1.00 98.19 108 LEU A N 1
ATOM 896 C CA . LEU A 1 108 ? -2.365 -10.173 -7.490 1.00 98.19 108 LEU A CA 1
ATOM 897 C C . LEU A 1 108 ? -3.338 -10.992 -8.358 1.00 98.19 108 LEU A C 1
ATOM 899 O O . LEU A 1 108 ? -3.515 -12.184 -8.088 1.00 98.19 108 LEU A O 1
ATOM 903 N N . GLU A 1 109 ? -3.902 -10.391 -9.413 1.00 97.81 109 GLU A N 1
ATOM 904 C CA . GLU A 1 109 ? -4.722 -11.095 -10.414 1.00 97.81 109 GLU A CA 1
ATOM 905 C C . GLU A 1 109 ? -3.915 -12.144 -11.190 1.00 97.81 109 GLU A C 1
ATOM 907 O O . GLU A 1 109 ? -4.357 -13.282 -11.311 1.00 97.81 109 GLU A O 1
ATOM 912 N N . GLU A 1 110 ? -2.702 -11.814 -11.650 1.00 97.38 110 GLU A N 1
ATOM 913 C CA . GLU A 1 110 ? -1.821 -12.764 -12.351 1.00 97.38 110 GLU A CA 1
ATOM 914 C C . GLU A 1 110 ? -1.482 -14.003 -11.504 1.00 97.38 110 GLU A C 1
ATOM 916 O O . GLU A 1 110 ? -1.268 -15.086 -12.048 1.00 97.38 110 GLU A O 1
ATOM 921 N N . TYR A 1 111 ? -1.414 -13.864 -10.176 1.00 96.25 111 TYR A N 1
ATOM 922 C CA . TYR A 1 111 ? -1.235 -15.003 -9.267 1.00 96.25 111 TYR A CA 1
ATOM 923 C C . TYR A 1 111 ? -2.547 -15.747 -8.963 1.00 96.25 111 TYR A C 1
ATOM 925 O O . TYR A 1 111 ? -2.499 -16.806 -8.339 1.00 96.25 111 TYR A O 1
ATOM 933 N N . GLY A 1 112 ? -3.711 -15.210 -9.343 1.00 96.38 112 GLY A N 1
ATOM 934 C CA . GLY A 1 112 ? -5.018 -15.730 -8.929 1.00 96.38 112 GLY A CA 1
ATOM 935 C C . GLY A 1 112 ? -5.224 -15.650 -7.412 1.00 96.38 112 GLY A C 1
ATOM 936 O O . GLY A 1 112 ? -5.875 -16.509 -6.819 1.00 96.38 112 GLY A O 1
ATOM 937 N N . LYS A 1 113 ? -4.597 -14.665 -6.754 1.00 95.75 113 LYS A N 1
ATOM 938 C CA . LYS A 1 113 ? -4.585 -14.499 -5.289 1.00 95.75 113 LYS A CA 1
ATOM 939 C C . LYS A 1 113 ? -5.074 -13.112 -4.865 1.00 95.75 113 LYS A C 1
ATOM 941 O O . LYS A 1 113 ? -4.702 -12.643 -3.790 1.00 95.75 113 LYS A O 1
ATOM 946 N N . ASN A 1 114 ? -5.903 -12.450 -5.676 1.00 94.69 114 ASN A N 1
ATOM 947 C CA . ASN A 1 114 ? -6.485 -11.166 -5.291 1.00 94.69 114 ASN A CA 1
ATOM 948 C C . ASN A 1 114 ? -7.740 -11.310 -4.417 1.00 94.69 114 ASN A C 1
ATOM 950 O O . ASN A 1 114 ? -8.847 -10.937 -4.794 1.00 94.69 114 ASN A O 1
ATOM 954 N N . TYR A 1 115 ? -7.547 -11.823 -3.208 1.00 92.69 115 TYR A N 1
ATOM 955 C CA . TYR A 1 115 ? -8.557 -11.797 -2.147 1.00 92.69 115 TYR A CA 1
ATOM 956 C C . TYR A 1 115 ? -8.458 -10.518 -1.288 1.00 92.69 115 TYR A C 1
ATOM 958 O O . TYR A 1 115 ? -9.015 -10.457 -0.196 1.00 92.69 115 TYR A O 1
ATOM 966 N N . TYR A 1 116 ? -7.753 -9.483 -1.769 1.00 95.38 116 TYR A N 1
ATOM 967 C CA . TYR A 1 116 ? -7.532 -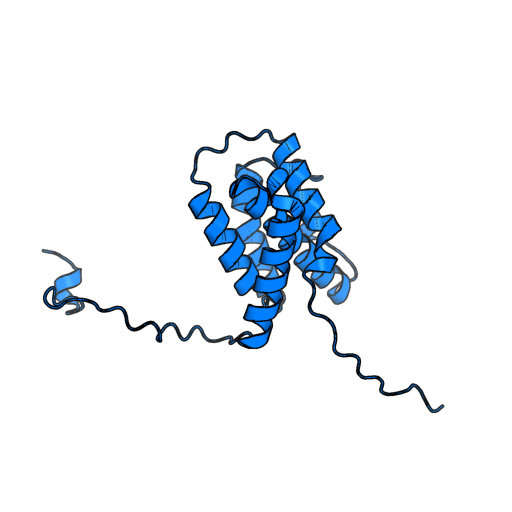8.215 -1.062 1.00 95.38 116 TYR A CA 1
ATOM 968 C C . TYR A 1 116 ? -8.384 -7.057 -1.605 1.00 95.38 116 TYR A C 1
ATOM 970 O O . TYR A 1 116 ? -8.130 -5.903 -1.263 1.00 95.38 116 TYR A O 1
ATOM 978 N N . ARG A 1 117 ? -9.434 -7.343 -2.388 1.00 95.00 117 ARG A N 1
ATOM 979 C CA . ARG A 1 117 ? -10.319 -6.327 -2.995 1.00 95.00 117 ARG A CA 1
ATOM 980 C C . ARG A 1 117 ? -10.906 -5.334 -1.981 1.00 95.00 117 ARG A C 1
ATOM 982 O O . ARG A 1 117 ? -11.052 -4.155 -2.290 1.00 95.00 117 ARG A O 1
ATOM 989 N N . ASN A 1 118 ? -11.205 -5.780 -0.756 1.00 95.19 118 ASN A N 1
ATOM 990 C CA . ASN A 1 118 ? -11.668 -4.877 0.305 1.00 95.19 118 ASN A CA 1
ATOM 991 C C . ASN A 1 118 ? -10.575 -3.869 0.718 1.00 95.19 118 ASN A C 1
ATOM 993 O O . ASN A 1 118 ? -10.839 -2.673 0.801 1.00 95.19 118 ASN A O 1
ATOM 997 N N . LEU A 1 119 ? -9.329 -4.325 0.898 1.00 97.31 119 LEU A N 1
ATOM 998 C CA . LEU A 1 119 ? -8.196 -3.445 1.206 1.00 97.31 119 LEU A CA 1
ATOM 999 C C . LEU A 1 119 ? -7.944 -2.444 0.068 1.00 97.31 119 LEU A C 1
ATOM 1001 O O . LEU A 1 119 ? -7.765 -1.258 0.330 1.00 97.31 119 LEU A O 1
ATOM 1005 N N . GLU A 1 120 ? -7.996 -2.902 -1.186 1.00 98.06 120 GLU A N 1
ATOM 1006 C CA . GLU A 1 120 ? -7.902 -2.038 -2.374 1.00 98.06 120 GLU A CA 1
ATOM 1007 C C . GLU A 1 120 ? -8.996 -0.956 -2.380 1.00 98.06 120 GLU A C 1
ATOM 1009 O O . GLU A 1 120 ? -8.714 0.209 -2.668 1.00 98.06 120 GLU A O 1
ATOM 1014 N N . SER A 1 121 ? -10.233 -1.309 -2.006 1.00 97.81 121 SER A N 1
ATOM 1015 C CA . SER A 1 121 ? -11.346 -0.358 -1.893 1.00 97.81 121 SER A CA 1
ATOM 1016 C C . SER A 1 121 ? -11.089 0.704 -0.821 1.00 97.81 121 SER A C 1
ATOM 1018 O O . SER A 1 121 ? -11.292 1.891 -1.071 1.00 97.81 121 SER A O 1
ATOM 1020 N N . ILE A 1 122 ? -10.595 0.307 0.354 1.00 98.12 122 ILE A N 1
ATOM 1021 C CA . ILE A 1 122 ? -10.286 1.230 1.458 1.00 98.12 122 ILE A CA 1
ATOM 1022 C C . ILE A 1 122 ? -9.144 2.177 1.075 1.00 98.12 122 ILE A C 1
ATOM 1024 O O . ILE A 1 122 ? -9.269 3.387 1.264 1.00 98.12 122 ILE A O 1
ATOM 1028 N N . ILE A 1 123 ? -8.064 1.651 0.483 1.00 98.56 123 ILE A N 1
ATOM 1029 C CA . ILE A 1 123 ? -6.957 2.463 -0.048 1.00 98.56 123 ILE A CA 1
ATOM 1030 C C . ILE A 1 123 ? -7.500 3.486 -1.048 1.00 98.56 123 ILE A C 1
ATOM 1032 O O . ILE A 1 123 ? -7.217 4.676 -0.930 1.00 98.56 123 ILE A O 1
ATOM 1036 N N . SER A 1 124 ? -8.332 3.036 -1.990 1.00 98.19 124 SER A N 1
ATOM 1037 C CA . SER A 1 124 ? -8.924 3.899 -3.016 1.00 98.19 124 SER A CA 1
ATOM 1038 C C . SER A 1 124 ? -9.784 5.008 -2.410 1.00 98.19 124 SER A C 1
ATOM 1040 O O . SER A 1 124 ? -9.671 6.156 -2.832 1.00 98.19 124 SER A O 1
ATOM 1042 N N . LYS A 1 125 ? -10.599 4.706 -1.388 1.00 98.25 125 LYS A N 1
ATOM 1043 C CA . LYS A 1 125 ? -11.396 5.716 -0.671 1.00 98.25 125 LYS A CA 1
ATOM 1044 C C . LYS A 1 125 ? -10.504 6.789 -0.048 1.00 98.25 125 LYS A C 1
ATOM 1046 O O . LYS A 1 125 ? -10.752 7.969 -0.268 1.00 98.25 125 LYS A O 1
ATOM 1051 N N . TYR A 1 126 ? -9.444 6.398 0.660 1.00 98.38 126 TYR A N 1
ATOM 1052 C CA . TYR A 1 126 ? -8.518 7.364 1.255 1.00 98.38 126 TYR A CA 1
ATOM 1053 C C . TYR A 1 126 ? -7.739 8.174 0.211 1.00 98.38 126 TYR A C 1
ATOM 1055 O O . TYR A 1 126 ? -7.560 9.374 0.399 1.00 98.38 126 TYR A O 1
ATOM 1063 N N . LEU A 1 127 ? -7.317 7.563 -0.903 1.00 97.00 127 LEU A N 1
ATOM 1064 C CA . LEU A 1 127 ? -6.661 8.282 -2.004 1.00 97.00 127 LEU A CA 1
ATOM 1065 C C . LEU A 1 127 ? -7.589 9.324 -2.640 1.00 97.00 127 LEU A C 1
ATOM 1067 O O . LEU A 1 127 ? -7.151 10.437 -2.917 1.00 97.00 127 LEU A O 1
ATOM 1071 N N . VAL A 1 128 ? -8.866 8.985 -2.849 1.00 97.56 128 VAL A N 1
ATOM 1072 C CA . VAL A 1 128 ? -9.867 9.929 -3.369 1.00 97.56 128 VAL A CA 1
ATOM 1073 C C . VAL A 1 128 ? -10.100 11.070 -2.376 1.00 97.56 128 VAL A C 1
ATOM 1075 O O . VAL A 1 128 ? -10.074 12.229 -2.785 1.00 97.56 128 VAL A O 1
ATOM 1078 N N . SER A 1 129 ? -10.252 10.769 -1.082 1.00 96.81 129 SER A N 1
ATOM 1079 C CA . SER A 1 129 ? -10.414 11.790 -0.034 1.00 96.81 129 SER A CA 1
ATOM 1080 C C . SER A 1 129 ? -9.193 12.700 0.118 1.00 96.81 129 SER A C 1
ATOM 1082 O O . SER A 1 129 ? -9.339 13.883 0.415 1.00 96.81 129 SER A O 1
ATOM 1084 N N . ALA A 1 130 ? -7.986 12.176 -0.113 1.00 94.75 130 ALA A N 1
ATOM 1085 C CA . ALA A 1 130 ? -6.746 12.946 -0.074 1.00 94.75 130 ALA A CA 1
ATOM 1086 C C . ALA A 1 130 ? -6.615 13.963 -1.224 1.00 94.75 130 ALA A C 1
ATOM 1088 O O . ALA A 1 130 ? -5.817 14.895 -1.126 1.00 94.75 130 ALA A O 1
ATOM 1089 N N . GLY A 1 131 ? -7.381 13.798 -2.306 1.00 93.62 131 GLY A N 1
ATOM 1090 C CA . GLY A 1 131 ? -7.314 14.663 -3.478 1.00 93.62 131 GLY A CA 1
ATOM 1091 C C . GLY A 1 131 ? -6.013 14.517 -4.280 1.00 93.62 131 GLY A C 1
ATOM 1092 O O . GLY A 1 131 ? -5.267 13.541 -4.163 1.00 93.62 131 GLY A O 1
ATOM 1093 N N . ASN A 1 132 ? -5.758 15.500 -5.149 1.00 90.69 132 ASN A N 1
ATOM 1094 C CA . ASN A 1 132 ? -4.679 15.443 -6.143 1.00 90.69 132 ASN A CA 1
ATOM 1095 C C . ASN A 1 132 ? -3.440 16.280 -5.800 1.00 90.69 132 ASN A C 1
ATOM 1097 O O . ASN A 1 132 ? -2.424 16.112 -6.463 1.00 90.69 132 ASN A O 1
ATOM 1101 N N . GLU A 1 133 ? -3.509 17.166 -4.806 1.00 90.62 133 GLU A N 1
ATOM 1102 C CA . GLU A 1 133 ? -2.414 18.078 -4.450 1.00 90.62 133 GLU A CA 1
ATOM 1103 C C . GLU A 1 133 ? -1.691 17.573 -3.198 1.00 90.62 133 GLU A C 1
ATOM 1105 O O . GLU A 1 133 ? -2.017 17.937 -2.066 1.00 90.62 133 GLU A O 1
ATOM 1110 N N . TRP A 1 134 ? -0.730 16.666 -3.388 1.00 93.75 134 TRP A N 1
ATOM 1111 C CA . TRP A 1 134 ? -0.029 16.038 -2.270 1.00 93.75 134 TRP A CA 1
ATOM 1112 C C . TRP A 1 134 ? 1.099 16.936 -1.762 1.00 93.75 134 TRP A C 1
ATOM 1114 O O . TRP A 1 134 ? 2.197 16.974 -2.311 1.00 93.75 134 TRP A O 1
ATOM 1124 N N . ASN A 1 135 ? 0.852 17.618 -0.647 1.00 92.25 135 ASN A N 1
ATOM 1125 C CA . ASN A 1 135 ? 1.873 18.379 0.077 1.00 92.25 135 ASN A CA 1
ATOM 1126 C C . ASN A 1 135 ? 2.694 17.458 0.998 1.00 92.25 135 ASN A C 1
ATOM 1128 O O . ASN A 1 135 ? 2.632 17.579 2.221 1.00 92.25 135 ASN A O 1
ATOM 1132 N N . MET A 1 136 ? 3.418 16.498 0.415 1.00 95.75 136 MET A N 1
ATOM 1133 C CA . MET A 1 136 ? 4.257 15.540 1.146 1.00 95.75 136 MET A CA 1
ATOM 1134 C C . MET A 1 136 ? 5.556 15.262 0.388 1.00 95.75 136 MET A C 1
ATOM 1136 O O . MET A 1 136 ? 5.546 15.047 -0.824 1.00 95.75 136 MET A O 1
ATOM 1140 N N . SER A 1 137 ? 6.683 15.257 1.099 1.00 96.94 137 SER A N 1
ATOM 1141 C CA . SER A 1 137 ? 7.989 14.978 0.494 1.00 96.94 137 SER A CA 1
ATOM 1142 C C . SER A 1 137 ? 8.160 13.499 0.116 1.00 96.94 137 SER A C 1
ATOM 1144 O O . SER A 1 137 ? 7.532 12.614 0.697 1.00 96.94 137 SER A O 1
ATOM 1146 N N . THR A 1 138 ? 9.063 13.206 -0.825 1.00 97.00 138 THR A N 1
ATOM 1147 C CA . THR A 1 138 ? 9.435 11.829 -1.210 1.00 97.00 138 THR A CA 1
ATOM 1148 C C . THR A 1 138 ? 9.865 10.985 -0.006 1.00 97.00 138 THR A C 1
ATOM 1150 O O . THR A 1 138 ? 9.497 9.815 0.095 1.00 97.00 138 THR A O 1
ATOM 1153 N N . ASP A 1 139 ? 10.621 11.567 0.927 1.00 97.88 139 ASP A N 1
ATOM 1154 C CA . ASP A 1 139 ? 11.098 10.851 2.113 1.00 97.88 139 ASP A CA 1
ATOM 1155 C C . ASP A 1 139 ? 9.944 10.517 3.064 1.00 97.88 139 ASP A C 1
ATOM 1157 O O . ASP A 1 139 ? 9.868 9.395 3.564 1.00 97.88 139 ASP A O 1
ATOM 1161 N N . GLU A 1 140 ? 8.998 11.440 3.257 1.00 97.88 140 GLU A N 1
ATOM 1162 C CA . GLU A 1 140 ? 7.790 11.180 4.046 1.00 97.88 140 GLU A CA 1
ATOM 1163 C C . GLU A 1 140 ? 6.903 10.113 3.400 1.00 97.88 140 GLU A C 1
ATOM 1165 O O . GLU A 1 140 ? 6.482 9.182 4.085 1.00 97.88 140 GLU A O 1
ATOM 1170 N N . ILE A 1 141 ? 6.658 10.194 2.087 1.00 98.38 141 ILE A N 1
ATOM 1171 C CA . ILE A 1 141 ? 5.888 9.181 1.345 1.00 98.38 141 ILE A CA 1
ATOM 1172 C C . ILE A 1 141 ? 6.525 7.801 1.533 1.00 98.38 141 ILE A C 1
ATOM 1174 O O . ILE A 1 141 ? 5.860 6.837 1.920 1.00 98.38 141 ILE A O 1
ATOM 1178 N N . SER A 1 142 ? 7.834 7.719 1.306 1.00 98.50 142 SER A N 1
ATOM 1179 C CA . SER A 1 142 ? 8.609 6.490 1.472 1.00 98.50 142 SER A CA 1
ATOM 1180 C C . SER A 1 142 ? 8.521 5.961 2.905 1.00 98.50 142 SER A C 1
ATOM 1182 O O . SER A 1 142 ? 8.331 4.763 3.117 1.00 98.50 142 SER A O 1
ATOM 1184 N N . TYR A 1 143 ? 8.598 6.852 3.893 1.00 98.56 143 TYR A N 1
ATOM 1185 C CA . TYR A 1 143 ? 8.497 6.513 5.306 1.00 98.56 143 TYR A CA 1
ATOM 1186 C C . TYR A 1 143 ? 7.141 5.887 5.663 1.00 98.56 143 TYR A C 1
ATOM 1188 O O . TYR A 1 143 ? 7.121 4.763 6.172 1.00 98.56 143 TYR A O 1
ATOM 1196 N N . TYR A 1 144 ? 6.010 6.534 5.346 1.00 98.69 144 TYR A N 1
ATOM 1197 C CA . TYR A 1 144 ? 4.677 5.975 5.638 1.00 98.69 144 TYR A CA 1
ATOM 1198 C C . TYR A 1 144 ? 4.436 4.645 4.919 1.00 98.69 144 TYR A C 1
ATOM 1200 O O . TYR A 1 144 ? 3.855 3.724 5.497 1.00 98.69 144 TYR A O 1
ATOM 1208 N N . PHE A 1 145 ? 4.929 4.512 3.688 1.00 98.75 145 PHE A N 1
ATOM 1209 C CA . PHE A 1 145 ? 4.801 3.279 2.921 1.00 98.75 145 PHE A CA 1
ATOM 1210 C C . PHE A 1 145 ? 5.542 2.121 3.600 1.00 98.75 145 PHE A C 1
ATOM 1212 O O . PHE A 1 145 ? 4.989 1.036 3.787 1.00 98.75 145 PHE A O 1
ATOM 1219 N N . VAL A 1 146 ? 6.785 2.353 4.034 1.00 98.69 146 VAL A N 1
ATOM 1220 C CA . VAL A 1 146 ? 7.601 1.343 4.723 1.00 98.69 146 VAL A CA 1
ATOM 1221 C C . VAL A 1 146 ? 7.017 0.970 6.086 1.00 98.69 146 VAL A C 1
ATOM 1223 O O . VAL A 1 146 ? 7.043 -0.210 6.442 1.00 98.69 146 VAL A O 1
ATOM 1226 N N . LEU A 1 147 ? 6.438 1.925 6.825 1.00 98.75 147 LEU A N 1
ATOM 1227 C CA . LEU A 1 147 ? 5.686 1.615 8.047 1.00 98.75 147 LEU A CA 1
ATOM 1228 C C . LEU A 1 147 ? 4.562 0.613 7.760 1.00 98.75 147 LEU A C 1
ATOM 1230 O O . LEU A 1 147 ? 4.439 -0.387 8.466 1.00 98.75 147 LEU A O 1
ATOM 1234 N N . GLY A 1 148 ? 3.805 0.838 6.685 1.00 98.75 148 GLY A N 1
ATOM 1235 C CA . GLY A 1 148 ? 2.763 -0.074 6.219 1.00 98.75 148 GLY A CA 1
ATOM 1236 C C . GLY A 1 148 ? 3.284 -1.468 5.902 1.00 98.75 148 GLY A C 1
ATOM 1237 O O . GLY A 1 148 ? 2.744 -2.469 6.372 1.00 98.75 148 GLY A O 1
ATOM 1238 N N . MET A 1 149 ? 4.389 -1.550 5.157 1.00 98.69 149 MET A N 1
ATOM 1239 C CA . MET A 1 149 ? 5.017 -2.835 4.844 1.00 98.69 149 MET A CA 1
ATOM 1240 C C . MET A 1 149 ? 5.382 -3.609 6.118 1.00 98.69 149 MET A C 1
ATOM 1242 O O . MET A 1 149 ? 5.034 -4.786 6.258 1.00 98.69 149 MET A O 1
ATOM 1246 N N . ASN A 1 150 ? 6.041 -2.942 7.066 1.00 98.62 150 ASN A N 1
ATOM 1247 C CA . ASN A 1 150 ? 6.538 -3.564 8.292 1.00 98.62 150 ASN A CA 1
ATOM 1248 C C . ASN A 1 150 ? 5.411 -3.975 9.249 1.00 98.62 150 ASN A C 1
ATOM 1250 O O . ASN A 1 150 ? 5.521 -5.007 9.908 1.00 98.62 150 ASN A O 1
ATOM 1254 N N . LEU A 1 151 ? 4.316 -3.213 9.298 1.00 98.56 151 LEU A N 1
ATOM 1255 C CA . LEU A 1 151 ? 3.161 -3.488 10.159 1.00 98.56 151 LEU A CA 1
ATOM 1256 C C . LEU A 1 151 ? 2.070 -4.328 9.481 1.00 98.56 151 LEU A C 1
ATOM 1258 O O . LEU A 1 151 ? 1.043 -4.621 10.088 1.00 98.56 151 LEU A O 1
ATOM 1262 N N . SER A 1 152 ? 2.303 -4.791 8.250 1.00 98.06 152 SER A N 1
ATOM 1263 C CA . SER A 1 152 ? 1.329 -5.571 7.473 1.00 98.06 152 SER A CA 1
ATOM 1264 C C . SER A 1 152 ? 0.791 -6.816 8.188 1.00 98.06 152 SER A C 1
ATOM 1266 O O . SER A 1 152 ? -0.330 -7.246 7.922 1.00 98.06 152 SER A O 1
ATOM 1268 N N . TYR A 1 153 ? 1.560 -7.408 9.107 1.00 95.94 153 TYR A N 1
ATOM 1269 C CA . TYR A 1 153 ? 1.146 -8.594 9.860 1.00 95.94 153 TYR A CA 1
ATOM 1270 C C . TYR A 1 153 ? -0.088 -8.354 10.743 1.00 95.94 153 TYR A C 1
ATOM 1272 O O . TYR A 1 153 ? -0.854 -9.295 10.931 1.00 95.94 153 TYR A O 1
ATOM 1280 N N . LEU A 1 154 ? -0.320 -7.119 11.205 1.00 96.31 154 LEU A N 1
ATOM 1281 C CA . LEU A 1 154 ? -1.491 -6.746 12.011 1.00 96.31 154 LEU A CA 1
ATOM 1282 C C . LEU A 1 154 ? -2.807 -6.881 11.233 1.00 96.31 154 LEU A C 1
ATOM 1284 O O . LEU A 1 154 ? -3.862 -7.106 11.817 1.00 96.31 154 LEU A O 1
ATOM 1288 N N . PHE A 1 155 ? -2.739 -6.792 9.904 1.00 94.81 155 PHE A N 1
ATOM 1289 C CA . PHE A 1 155 ? -3.898 -6.847 9.012 1.00 94.81 155 PHE A CA 1
ATOM 1290 C C . PHE A 1 155 ? -4.046 -8.208 8.327 1.00 94.81 155 PHE A C 1
ATOM 1292 O O . PHE A 1 155 ? -4.859 -8.369 7.416 1.00 94.81 155 PHE A O 1
ATOM 1299 N N . LYS A 1 156 ? -3.245 -9.208 8.723 1.00 87.25 156 LYS A N 1
ATOM 1300 C CA . LYS A 1 156 ? -3.439 -10.576 8.243 1.00 87.25 156 LYS A CA 1
ATOM 1301 C C . LYS A 1 156 ? -4.666 -11.187 8.916 1.00 87.25 156 LYS A C 1
ATOM 1303 O O . LYS A 1 156 ? -4.966 -10.947 10.086 1.00 87.25 156 LYS A O 1
ATOM 1308 N N . LYS A 1 157 ? -5.351 -12.040 8.160 1.00 79.38 157 LYS A N 1
ATOM 1309 C CA . LYS A 1 157 ? -6.360 -12.939 8.711 1.00 79.38 157 LYS A CA 1
ATOM 1310 C C . LYS A 1 157 ? -5.681 -13.885 9.701 1.00 79.38 157 LYS A C 1
ATOM 1312 O O . LYS A 1 157 ? -4.649 -14.481 9.375 1.00 79.38 157 LYS A O 1
ATOM 1317 N N . GLU A 1 158 ? -6.268 -14.042 10.880 1.00 67.50 158 GLU A N 1
ATOM 1318 C CA . GLU A 1 158 ? -5.872 -15.117 11.781 1.00 67.50 158 GLU A CA 1
ATOM 1319 C C . GLU A 1 158 ? -6.214 -16.443 11.105 1.00 67.50 158 GLU A C 1
ATOM 1321 O O . GLU A 1 158 ? -7.353 -16.680 10.688 1.00 67.50 158 GLU A O 1
ATOM 1326 N N . LYS A 1 159 ? -5.219 -17.319 10.949 1.00 57.34 159 LYS A N 1
ATOM 1327 C CA . LYS A 1 159 ? -5.527 -18.710 10.642 1.00 57.34 159 LYS A CA 1
ATOM 1328 C C . LYS A 1 159 ? -6.248 -19.244 11.874 1.00 57.34 159 LYS A C 1
ATOM 1330 O O . LYS A 1 159 ? -5.620 -19.354 12.922 1.00 57.34 159 LYS A O 1
ATOM 1335 N N . GLN A 1 160 ? -7.536 -19.565 11.758 1.00 43.94 160 GLN A N 1
ATOM 1336 C CA . GLN A 1 160 ? -8.145 -20.484 12.714 1.00 43.94 160 GLN A CA 1
ATOM 1337 C C . GLN A 1 160 ? -7.266 -21.733 12.692 1.00 43.94 160 GLN A C 1
ATOM 1339 O O . GLN A 1 160 ? -7.085 -22.347 11.639 1.00 43.94 160 GLN A O 1
ATOM 1344 N N . GLY A 1 161 ? -6.587 -21.995 13.806 1.00 36.94 161 GLY A N 1
ATOM 1345 C CA . GLY A 1 161 ? -5.700 -23.133 13.920 1.00 36.94 161 GLY A CA 1
ATOM 1346 C C . GLY A 1 161 ? -6.524 -24.397 13.757 1.00 36.94 161 GLY A C 1
ATOM 1347 O O . GLY A 1 161 ? -7.337 -24.711 14.623 1.00 36.94 161 GLY A O 1
ATOM 1348 N N . ASN A 1 162 ? -6.286 -25.142 12.680 1.00 34.34 162 ASN A N 1
ATOM 1349 C CA . ASN A 1 162 ? -6.450 -26.581 12.765 1.00 34.34 162 ASN A CA 1
ATOM 1350 C C . ASN A 1 162 ? -5.348 -27.062 13.711 1.00 34.34 162 ASN A C 1
ATOM 1352 O O . ASN A 1 162 ? -4.215 -27.291 13.295 1.00 34.34 162 ASN A O 1
ATOM 1356 N N . ASN A 1 163 ? -5.681 -27.158 14.998 1.00 42.66 163 ASN A N 1
ATOM 1357 C CA . ASN A 1 163 ? -5.072 -28.151 15.867 1.00 42.66 163 ASN A CA 1
ATOM 1358 C C . ASN A 1 163 ? -5.571 -29.520 15.384 1.00 42.66 163 ASN A C 1
ATOM 1360 O O . ASN A 1 163 ? -6.489 -30.088 15.965 1.00 42.66 163 ASN A O 1
ATOM 1364 N N . GLU A 1 164 ? -4.999 -30.025 14.296 1.00 38.38 164 GLU A N 1
ATOM 1365 C CA . GLU A 1 164 ? -4.961 -31.461 14.045 1.00 38.38 164 GLU A CA 1
ATOM 1366 C C . GLU A 1 164 ? -3.525 -31.881 14.319 1.00 38.38 164 GLU A C 1
ATOM 1368 O O . GLU A 1 164 ? -2.582 -31.371 13.717 1.00 38.38 164 GLU A O 1
ATOM 1373 N N . GLY A 1 165 ? -3.379 -32.685 15.369 1.00 36.12 165 GLY A N 1
ATOM 1374 C CA . GLY A 1 165 ? -2.094 -33.072 15.909 1.00 36.12 165 GLY A CA 1
ATOM 1375 C C . GLY A 1 165 ? -1.291 -33.887 14.910 1.00 36.12 165 GLY A C 1
ATOM 1376 O O . GLY A 1 165 ? -1.797 -34.859 14.352 1.00 36.12 165 GLY A O 1
ATOM 1377 N N . ASP A 1 166 ? -0.009 -33.549 14.801 1.00 35.28 166 ASP A N 1
ATOM 1378 C CA . ASP A 1 166 ? 1.018 -34.525 14.464 1.00 35.28 166 ASP A CA 1
ATOM 1379 C C . ASP A 1 166 ? 1.031 -35.580 15.577 1.00 35.28 166 ASP A C 1
ATOM 1381 O O . ASP A 1 166 ? 1.707 -35.467 16.600 1.00 35.28 166 ASP A O 1
ATOM 1385 N N . THR A 1 167 ? 0.199 -36.596 15.381 1.00 37.78 167 THR A N 1
ATOM 1386 C CA . THR A 1 167 ? 0.334 -37.901 16.013 1.00 37.78 167 THR A CA 1
ATOM 1387 C C . THR A 1 167 ? 0.477 -38.901 14.876 1.00 37.78 167 THR A C 1
ATOM 1389 O O . THR A 1 167 ? -0.446 -39.029 14.072 1.00 37.78 167 THR A O 1
ATOM 1392 N N . ASN A 1 168 ? 1.590 -39.643 14.911 1.00 39.38 168 ASN A N 1
ATOM 1393 C CA . ASN A 1 168 ? 1.902 -40.861 14.146 1.00 39.38 168 ASN A CA 1
ATOM 1394 C C . ASN A 1 168 ? 2.388 -40.571 12.705 1.00 39.38 168 ASN A C 1
ATOM 1396 O O . ASN A 1 168 ? 1.670 -39.946 11.937 1.00 39.38 168 ASN A O 1
ATOM 1400 N N . GLU A 1 169 ? 3.584 -40.958 12.253 1.00 36.84 169 GLU A N 1
ATOM 1401 C CA . GLU A 1 169 ? 4.556 -42.001 12.645 1.00 36.84 169 GLU A CA 1
ATOM 1402 C C . GLU A 1 169 ? 6.006 -41.536 12.423 1.00 36.84 169 GLU A C 1
ATOM 1404 O O . GLU A 1 169 ? 6.240 -40.725 11.496 1.00 36.84 169 GLU A O 1
#

Sequence (169 aa):
MNYLNKLELVNFDEGLKMDENKLELSNEIPLREVSDLNQKIDSFFSEFAEFFKSDLKKAIFLEGVLTQFLLNIQYRERNATPFRVKLKGLKLDEKQIKKLLPEIQNKLEEYGKNYYRNLESIISKYLVSAGNEWNMSTDEISYYFVLGMNLSYLFKKEKQGNNEGDTNE